Protein AF-A0A0A8VBZ2-F1 (afdb_monomer_lite)

Foldseek 3Di:
DEAFDADPAWDWFAFPVHRVYIYIKFKAQDPVRPHTDHPPDDQDFSDCQDPPGGGDGDIDIDTHRGDDPVPDDPGDTDDDDDDDDDD

Sequence (87 aa):
MVHGTAPSTPRYLTGASNPLQTIVYGLYTDSAYSTIVTNNTTVVATTTGDSTYGSLYTFFGNITGVSGPASLYPDSYSDTINVQITY

Organism: Yersinia ruckeri (NCBI:txid29486)

Structure (mmCIF, N/CA/C/O backbone):
data_AF-A0A0A8VBZ2-F1
#
_entry.id   AF-A0A0A8VBZ2-F1
#
loop_
_atom_site.group_PDB
_atom_site.id
_atom_site.type_symbol
_atom_site.label_atom_id
_atom_site.label_alt_id
_atom_site.label_comp_id
_atom_site.label_asym_id
_atom_site.label_entity_id
_atom_site.label_seq_id
_atom_site.pdbx_PDB_ins_code
_atom_site.Cartn_x
_atom_site.Cartn_y
_atom_site.Cartn_z
_atom_site.occupancy
_atom_site.B_iso_or_equiv
_atom_site.auth_seq_id
_atom_site.auth_comp_id
_atom_site.auth_asym_id
_atom_site.auth_atom_id
_atom_site.pdbx_PDB_model_num
ATOM 1 N N . MET A 1 1 ? 6.679 -4.439 -17.364 1.00 83.75 1 MET A N 1
ATOM 2 C CA . MET A 1 1 ? 7.141 -5.564 -16.530 1.00 83.75 1 MET A CA 1
ATOM 3 C C . MET A 1 1 ? 6.773 -5.272 -15.085 1.00 83.75 1 MET A C 1
ATOM 5 O O . MET A 1 1 ? 6.880 -4.126 -14.656 1.00 83.75 1 MET A O 1
ATOM 9 N N . VAL A 1 2 ? 6.290 -6.289 -14.376 1.00 90.50 2 VAL A N 1
ATOM 10 C CA . VAL A 1 2 ? 6.004 -6.222 -12.939 1.00 90.50 2 VAL A CA 1
ATOM 11 C C . VAL A 1 2 ? 7.188 -6.836 -12.198 1.00 90.50 2 VAL A C 1
ATOM 13 O O . VAL A 1 2 ? 7.630 -7.926 -12.560 1.00 90.50 2 VAL A O 1
ATOM 16 N N . HIS A 1 3 ? 7.693 -6.141 -11.183 1.00 92.94 3 HIS A N 1
ATOM 17 C CA . HIS A 1 3 ? 8.817 -6.570 -10.354 1.00 92.94 3 HIS A CA 1
ATOM 18 C C . HIS A 1 3 ? 8.356 -6.842 -8.925 1.00 92.94 3 HIS A C 1
ATOM 20 O O . HIS A 1 3 ? 7.632 -6.032 -8.353 1.00 92.94 3 HIS A O 1
ATOM 26 N N . GLY A 1 4 ? 8.822 -7.949 -8.346 1.00 93.06 4 GLY A N 1
ATOM 27 C CA . GLY A 1 4 ? 8.454 -8.395 -7.003 1.00 93.06 4 GLY A CA 1
ATOM 28 C C . GLY A 1 4 ? 7.512 -9.600 -7.003 1.00 93.06 4 GLY A C 1
ATOM 29 O O . GLY A 1 4 ? 7.106 -10.103 -8.051 1.00 93.06 4 GLY A O 1
ATOM 30 N N . THR A 1 5 ? 7.183 -10.086 -5.808 1.00 94.50 5 THR A N 1
ATOM 31 C CA . THR A 1 5 ? 6.217 -11.172 -5.594 1.00 94.50 5 THR A CA 1
ATOM 32 C C . THR A 1 5 ? 4.844 -10.587 -5.293 1.00 94.50 5 THR A C 1
ATOM 34 O O . THR A 1 5 ? 4.683 -9.819 -4.347 1.00 94.50 5 THR A O 1
ATOM 37 N N . ALA A 1 6 ? 3.853 -10.940 -6.110 1.00 95.38 6 ALA A N 1
ATOM 38 C CA . ALA A 1 6 ? 2.498 -10.434 -5.949 1.00 95.38 6 ALA A CA 1
ATOM 39 C C . ALA A 1 6 ? 1.807 -11.081 -4.731 1.00 95.38 6 ALA A C 1
ATOM 41 O O . ALA A 1 6 ? 1.763 -12.312 -4.651 1.00 95.38 6 ALA A O 1
ATOM 42 N N . PRO A 1 7 ? 1.238 -10.289 -3.803 1.00 95.81 7 PRO A N 1
ATOM 43 C CA . PRO A 1 7 ? 0.355 -10.808 -2.764 1.00 95.81 7 PRO A CA 1
ATOM 44 C C . PRO A 1 7 ? -1.042 -11.113 -3.338 1.00 95.81 7 PRO A C 1
ATOM 46 O O . PRO A 1 7 ? -1.310 -10.856 -4.512 1.00 95.81 7 PRO A O 1
ATOM 49 N N . SER A 1 8 ? -1.966 -11.618 -2.511 1.00 95.00 8 SER A N 1
ATOM 50 C CA . SER A 1 8 ? -3.337 -11.951 -2.946 1.00 95.00 8 SER A CA 1
ATOM 51 C C . SER A 1 8 ? -4.152 -10.741 -3.422 1.00 95.00 8 SER A C 1
ATOM 53 O O . SER A 1 8 ? -5.054 -10.894 -4.240 1.00 95.00 8 SER A O 1
ATOM 55 N N . THR A 1 9 ? -3.813 -9.542 -2.940 1.00 96.31 9 THR A N 1
ATOM 56 C CA . THR A 1 9 ? -4.389 -8.262 -3.372 1.00 96.31 9 THR A CA 1
ATOM 57 C C . THR A 1 9 ? -3.250 -7.328 -3.787 1.00 96.31 9 THR A C 1
ATOM 59 O O . THR A 1 9 ? -2.798 -6.513 -2.978 1.00 96.31 9 THR A O 1
ATOM 62 N N . PRO A 1 10 ? -2.727 -7.470 -5.014 1.00 96.38 10 PRO A N 1
ATOM 63 C CA . PRO A 1 10 ? -1.572 -6.704 -5.451 1.00 96.38 10 PRO A CA 1
ATOM 64 C C . PRO A 1 10 ? -1.930 -5.238 -5.702 1.00 96.38 10 PRO A C 1
ATOM 66 O O . PRO A 1 10 ? -2.993 -4.911 -6.233 1.00 96.38 10 PRO A O 1
ATOM 69 N N . ARG A 1 11 ? -0.998 -4.358 -5.347 1.00 97.25 11 ARG A N 1
ATOM 70 C CA . ARG A 1 11 ? -0.969 -2.938 -5.712 1.00 97.25 11 ARG A CA 1
ATOM 71 C C . ARG A 1 11 ? 0.362 -2.634 -6.397 1.00 97.25 11 ARG A C 1
ATOM 73 O O . ARG A 1 11 ? 1.296 -3.429 -6.279 1.00 97.25 11 ARG A O 1
ATOM 80 N N . TYR A 1 12 ? 0.456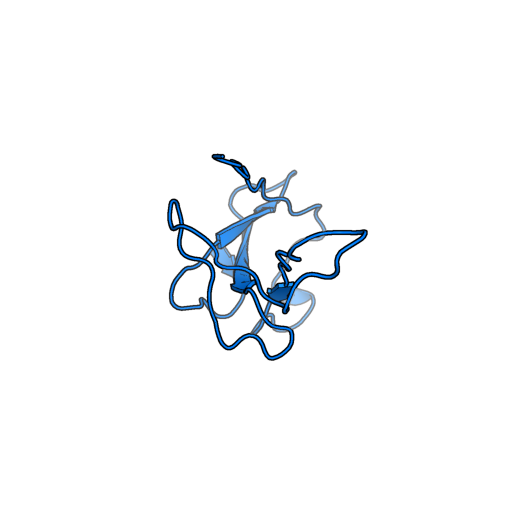 -1.523 -7.126 1.00 96.88 12 TYR A N 1
ATOM 81 C CA . TYR A 1 12 ? 1.585 -1.282 -8.027 1.00 96.88 12 TYR A CA 1
ATOM 82 C C . TYR A 1 12 ? 2.109 0.143 -7.925 1.00 96.88 12 TYR A C 1
ATOM 84 O O . TYR A 1 12 ? 1.421 1.089 -8.295 1.00 96.88 12 TYR A O 1
ATOM 92 N N . LEU A 1 13 ? 3.364 0.282 -7.498 1.00 97.44 13 LEU A N 1
ATOM 93 C CA . LEU A 1 13 ? 4.114 1.517 -7.697 1.00 97.44 13 LEU A CA 1
ATOM 94 C C . LEU A 1 13 ? 4.532 1.588 -9.169 1.00 97.44 13 LEU A C 1
ATOM 96 O O . LEU A 1 13 ? 5.061 0.609 -9.696 1.00 97.44 13 LEU A O 1
ATOM 100 N N . THR A 1 14 ? 4.330 2.724 -9.827 1.00 96.75 14 THR A N 1
ATOM 101 C CA . THR A 1 14 ? 4.635 2.917 -11.255 1.00 96.75 14 THR A CA 1
ATOM 102 C C . THR A 1 14 ? 5.775 3.912 -11.428 1.00 96.75 14 THR A C 1
ATOM 104 O O . THR A 1 14 ? 5.790 4.940 -10.752 1.00 96.75 14 THR A O 1
ATOM 107 N N . GLY A 1 15 ? 6.734 3.600 -12.306 1.00 95.69 15 GLY A N 1
ATOM 108 C CA . GLY A 1 15 ? 7.866 4.481 -12.601 1.00 95.69 15 GLY A CA 1
ATOM 109 C C . GLY A 1 15 ? 7.415 5.780 -13.270 1.00 95.69 15 GLY A C 1
ATOM 110 O O . GLY A 1 15 ? 6.626 5.753 -14.217 1.00 95.69 15 GLY A O 1
ATOM 111 N N . ALA A 1 16 ? 7.908 6.917 -12.782 1.00 96.62 16 ALA A N 1
ATOM 112 C CA . ALA A 1 16 ? 7.562 8.238 -13.301 1.00 96.62 16 ALA A CA 1
ATOM 113 C C . ALA A 1 16 ? 8.082 8.468 -14.730 1.00 96.62 16 ALA A C 1
ATOM 115 O O . ALA A 1 16 ? 7.386 9.049 -15.561 1.00 96.62 16 ALA A O 1
ATOM 116 N N . SER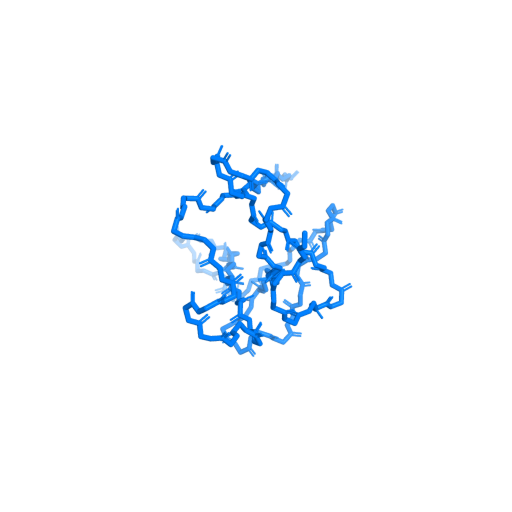 A 1 17 ? 9.297 8.002 -15.017 1.00 94.94 17 SER A N 1
ATOM 117 C CA . SER A 1 17 ? 9.966 8.157 -16.313 1.00 94.94 17 SER A CA 1
ATOM 118 C C . SER A 1 17 ? 9.673 6.983 -17.250 1.00 94.94 17 SER A C 1
ATOM 120 O O . SER A 1 17 ? 9.603 7.162 -18.466 1.00 94.94 17 SER A O 1
ATOM 122 N N . ASN A 1 18 ? 9.482 5.778 -16.698 1.00 92.25 18 ASN A N 1
ATOM 123 C CA . ASN A 1 18 ? 9.084 4.584 -17.444 1.00 92.25 18 ASN A CA 1
ATOM 124 C C . ASN A 1 18 ? 7.849 3.906 -16.815 1.00 92.25 18 ASN A C 1
ATOM 126 O O . ASN A 1 18 ? 8.001 2.966 -16.028 1.00 92.25 18 ASN A O 1
ATOM 130 N N . PRO A 1 19 ? 6.623 4.288 -17.227 1.00 92.19 19 PRO A N 1
ATOM 131 C CA . PRO A 1 19 ? 5.383 3.722 -16.687 1.00 92.19 19 PRO A CA 1
ATOM 132 C C . PRO A 1 19 ? 5.180 2.231 -16.978 1.00 92.19 19 PRO A C 1
ATOM 134 O O . PRO A 1 19 ? 4.294 1.593 -16.414 1.00 92.19 19 PRO A O 1
ATOM 137 N N . LEU A 1 20 ? 5.984 1.652 -17.876 1.00 91.00 20 LEU A N 1
ATOM 138 C CA . LEU A 1 20 ? 5.956 0.217 -18.142 1.00 91.00 20 LEU A CA 1
ATOM 139 C C . LEU A 1 20 ? 6.718 -0.581 -17.079 1.00 91.00 20 LEU A C 1
ATOM 141 O O . LEU A 1 20 ? 6.576 -1.806 -17.052 1.00 91.00 20 LEU A O 1
ATOM 145 N N . GLN A 1 21 ? 7.520 0.057 -16.220 1.00 91.88 21 GLN A N 1
ATOM 146 C CA . GLN A 1 21 ? 8.083 -0.580 -15.032 1.00 91.88 21 GLN A CA 1
ATOM 147 C C . GLN A 1 21 ? 7.214 -0.314 -13.809 1.00 91.88 21 GLN A C 1
ATOM 149 O O . GLN A 1 21 ? 6.916 0.825 -13.454 1.00 91.88 21 GLN A O 1
ATOM 154 N N . THR A 1 22 ? 6.831 -1.407 -13.155 1.00 94.50 22 THR A N 1
ATOM 155 C CA . THR A 1 22 ? 5.994 -1.377 -11.957 1.00 94.50 22 THR A CA 1
ATOM 156 C C . THR A 1 22 ? 6.571 -2.285 -10.882 1.00 94.50 22 THR A C 1
ATOM 158 O O . THR A 1 22 ? 7.096 -3.358 -11.185 1.00 94.50 22 THR A O 1
ATOM 161 N N . ILE A 1 23 ? 6.461 -1.872 -9.624 1.00 95.44 23 ILE A N 1
ATOM 162 C CA . ILE A 1 23 ? 6.854 -2.668 -8.460 1.00 95.44 23 ILE A CA 1
ATOM 163 C C . ILE A 1 23 ? 5.577 -3.096 -7.753 1.00 95.44 23 ILE A C 1
ATOM 165 O O . ILE A 1 23 ? 4.791 -2.249 -7.323 1.00 95.44 23 ILE A O 1
ATOM 169 N N . VAL A 1 24 ? 5.359 -4.407 -7.652 1.00 96.75 24 VAL A N 1
ATOM 170 C CA . VAL A 1 24 ? 4.210 -4.945 -6.925 1.00 96.75 24 VAL A CA 1
ATOM 171 C C . VAL A 1 24 ? 4.470 -4.898 -5.425 1.00 96.75 24 VAL A C 1
ATOM 173 O O . VAL A 1 24 ? 5.569 -5.197 -4.955 1.00 96.75 24 VAL A O 1
ATOM 176 N N . TYR A 1 25 ? 3.443 -4.527 -4.673 1.00 97.44 25 TYR A N 1
ATOM 177 C CA . TYR A 1 25 ? 3.476 -4.487 -3.220 1.00 97.44 25 TYR A CA 1
ATOM 178 C C . TYR A 1 25 ? 2.127 -4.908 -2.630 1.00 97.44 25 TYR A C 1
ATOM 180 O O . TYR A 1 25 ? 1.103 -4.941 -3.320 1.00 97.44 25 TYR A O 1
ATOM 188 N N . GLY A 1 26 ? 2.137 -5.241 -1.342 1.00 97.81 26 GLY A N 1
ATOM 189 C CA . GLY A 1 26 ? 0.936 -5.439 -0.534 1.00 97.81 26 GLY A CA 1
ATOM 190 C C . GLY A 1 26 ? 0.781 -4.347 0.516 1.00 97.81 26 GLY A C 1
ATOM 191 O O . GLY A 1 26 ? 1.768 -3.783 0.989 1.00 97.81 26 GLY A O 1
ATOM 192 N N . LEU A 1 27 ? -0.466 -4.066 0.885 1.00 97.88 27 LEU A N 1
ATOM 193 C CA . LEU A 1 27 ? -0.828 -3.174 1.985 1.00 97.88 27 LEU A CA 1
ATOM 194 C C . LEU A 1 27 ? -1.516 -4.014 3.063 1.00 97.88 27 LEU A C 1
ATOM 196 O O . LEU A 1 27 ? -2.416 -4.778 2.729 1.00 97.88 27 LEU A O 1
ATOM 200 N N . TYR A 1 28 ? -1.100 -3.890 4.318 1.00 97.12 28 TYR A N 1
ATOM 201 C CA . TYR A 1 28 ? -1.522 -4.752 5.426 1.00 97.12 28 TYR A CA 1
ATOM 202 C C . TYR A 1 28 ? -1.926 -3.931 6.646 1.00 97.12 28 TYR A C 1
ATOM 204 O O . TYR A 1 28 ? -1.511 -2.783 6.773 1.00 97.12 28 TYR A O 1
ATOM 212 N N . THR A 1 29 ? -2.705 -4.512 7.554 1.00 95.56 29 THR A N 1
ATOM 213 C CA . THR A 1 29 ? -3.125 -3.854 8.806 1.00 95.56 29 THR A CA 1
ATOM 214 C C . THR A 1 29 ? -2.275 -4.243 10.014 1.00 95.56 29 THR A C 1
ATOM 216 O O . THR A 1 29 ? -2.526 -3.792 11.125 1.00 95.56 29 THR A O 1
ATOM 219 N N . ASP A 1 30 ? -1.284 -5.108 9.818 1.00 93.94 30 ASP A N 1
ATOM 220 C CA . ASP A 1 30 ? -0.383 -5.589 10.858 1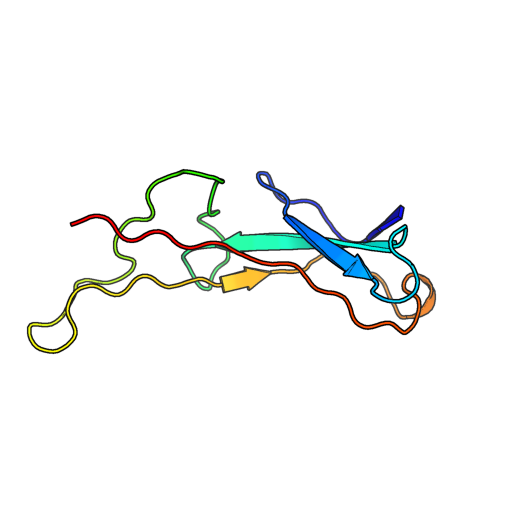.00 93.94 30 ASP A CA 1
ATOM 221 C C . ASP A 1 30 ? 1.069 -5.604 10.374 1.00 93.94 30 ASP A C 1
ATOM 223 O O . ASP A 1 30 ? 1.362 -5.791 9.191 1.00 93.94 30 ASP A O 1
ATOM 227 N N . SER A 1 31 ? 1.992 -5.437 11.318 1.00 94.62 31 SER A N 1
ATOM 228 C CA . SER A 1 31 ? 3.431 -5.383 11.051 1.00 94.62 31 SER A CA 1
ATOM 229 C C . SER A 1 31 ? 4.050 -6.734 10.682 1.00 94.62 31 SER A C 1
ATOM 231 O O . SER A 1 31 ? 5.184 -6.767 10.209 1.00 94.62 31 SER A O 1
ATOM 233 N N . ALA A 1 32 ? 3.327 -7.842 10.882 1.00 96.62 32 ALA A N 1
ATOM 234 C CA . ALA A 1 32 ? 3.739 -9.170 10.434 1.00 96.62 32 ALA A CA 1
ATOM 235 C C . ALA A 1 32 ? 3.313 -9.460 8.982 1.00 96.62 32 ALA A C 1
ATOM 237 O O . ALA A 1 32 ? 3.649 -10.521 8.456 1.00 96.62 32 ALA A O 1
ATOM 238 N N . TYR A 1 33 ? 2.620 -8.518 8.325 1.00 96.50 33 TYR A N 1
ATOM 239 C CA . TYR A 1 33 ? 2.146 -8.619 6.943 1.00 96.50 33 TYR A CA 1
ATOM 240 C C . TYR A 1 33 ? 1.217 -9.822 6.706 1.00 96.50 33 TYR A C 1
ATOM 242 O O . TYR A 1 33 ? 1.283 -10.486 5.670 1.00 96.50 33 TYR A O 1
ATOM 250 N N . SER A 1 34 ? 0.352 -10.122 7.678 1.00 95.44 34 SER A N 1
ATOM 251 C CA . SER A 1 34 ? -0.544 -11.288 7.650 1.00 95.44 34 SER A CA 1
ATOM 252 C C . SER A 1 34 ? -1.967 -10.966 7.174 1.00 95.44 34 SER A C 1
ATOM 254 O O . SER A 1 34 ? -2.601 -11.790 6.517 1.00 95.44 34 SER A O 1
ATOM 256 N N . THR A 1 35 ? -2.458 -9.758 7.447 1.00 95.69 35 THR A N 1
ATOM 257 C CA . THR A 1 35 ? -3.826 -9.300 7.170 1.00 95.69 35 THR A CA 1
ATOM 258 C C . THR A 1 35 ? -3.810 -8.253 6.067 1.00 95.69 35 THR A C 1
ATOM 260 O O . THR A 1 35 ? -3.478 -7.088 6.287 1.00 95.69 35 THR A O 1
ATOM 263 N N . ILE A 1 36 ? -4.137 -8.676 4.847 1.00 96.81 36 ILE A N 1
ATOM 264 C CA . ILE A 1 36 ? -4.065 -7.824 3.658 1.00 96.81 36 ILE A CA 1
ATOM 265 C C . ILE A 1 36 ? -5.264 -6.872 3.542 1.00 96.81 36 ILE A C 1
ATOM 267 O O . ILE A 1 36 ? -6.413 -7.258 3.740 1.00 96.81 36 ILE A O 1
ATOM 271 N N . VAL A 1 37 ? -4.998 -5.629 3.147 1.00 96.69 37 VAL A N 1
ATOM 272 C CA . VAL A 1 37 ? -6.004 -4.607 2.844 1.00 96.69 37 VAL A CA 1
ATOM 273 C C . VAL A 1 37 ? -6.510 -4.789 1.417 1.00 96.69 37 VAL A C 1
ATOM 275 O O . VAL A 1 37 ? -5.860 -4.407 0.435 1.00 96.69 37 VAL A O 1
ATOM 278 N N . THR A 1 38 ? -7.714 -5.333 1.299 1.00 95.75 38 THR A N 1
ATOM 279 C CA . THR A 1 38 ? -8.459 -5.437 0.043 1.00 95.75 38 THR A CA 1
ATOM 280 C C . THR A 1 38 ? -9.049 -4.086 -0.379 1.00 95.75 38 THR A C 1
ATOM 282 O O . THR A 1 38 ? -9.439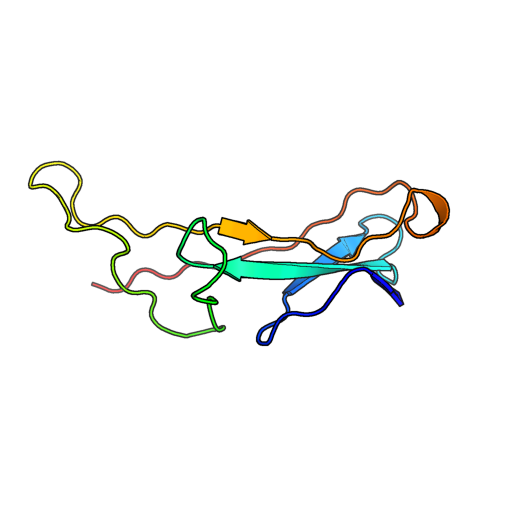 -3.262 0.448 1.00 95.75 38 THR A O 1
ATOM 285 N N . ASN A 1 39 ? -9.088 -3.817 -1.690 1.00 93.38 39 ASN A N 1
ATOM 286 C CA . ASN A 1 39 ? -9.680 -2.582 -2.216 1.00 93.38 39 ASN A CA 1
ATOM 287 C C . ASN A 1 39 ? -11.158 -2.465 -1.836 1.00 93.38 39 ASN A C 1
ATOM 289 O O . ASN A 1 39 ? -11.891 -3.452 -1.869 1.00 93.38 39 ASN A O 1
ATOM 293 N N . ASN A 1 40 ? -11.592 -1.242 -1.521 1.00 92.88 40 ASN A N 1
ATOM 294 C CA . ASN A 1 40 ? -12.987 -0.909 -1.210 1.00 92.88 40 ASN A CA 1
ATOM 295 C C . ASN A 1 40 ? -13.591 -1.751 -0.075 1.00 92.88 40 ASN A C 1
ATOM 297 O O . ASN A 1 40 ? -14.800 -1.961 -0.030 1.00 92.88 40 ASN A O 1
ATOM 301 N N . THR A 1 41 ? -12.750 -2.269 0.819 1.00 93.75 41 THR A N 1
ATOM 302 C CA . THR A 1 41 ? -13.185 -3.079 1.956 1.00 93.75 41 THR A CA 1
ATOM 303 C C . THR A 1 41 ? -12.947 -2.303 3.240 1.00 93.75 41 THR A C 1
ATOM 305 O O . THR A 1 41 ? -11.917 -1.644 3.385 1.00 93.75 41 THR A O 1
ATOM 308 N N . THR A 1 42 ? -13.901 -2.363 4.167 1.00 93.56 42 THR A N 1
ATOM 309 C CA . THR A 1 42 ? -13.779 -1.693 5.462 1.00 93.56 42 THR A CA 1
ATOM 310 C C . THR A 1 42 ? -12.608 -2.275 6.243 1.00 93.56 42 THR A C 1
ATOM 312 O O . THR A 1 42 ? -12.539 -3.481 6.474 1.00 93.56 42 THR A O 1
ATOM 315 N N . VAL A 1 43 ? -11.704 -1.400 6.673 1.00 92.88 43 VAL A N 1
ATOM 316 C CA . VAL A 1 43 ? -10.631 -1.743 7.605 1.00 92.88 43 VAL A CA 1
ATOM 317 C C . VAL A 1 43 ? -11.167 -1.589 9.022 1.00 92.88 43 VAL A C 1
ATOM 319 O O . VAL A 1 43 ? -11.800 -0.584 9.341 1.00 92.88 43 VAL A O 1
ATOM 322 N N . VAL A 1 44 ? -10.931 -2.589 9.868 1.00 89.31 44 VAL A N 1
ATOM 323 C CA . VAL A 1 44 ? -11.300 -2.547 11.288 1.00 89.31 44 VAL A CA 1
ATOM 324 C C . VAL A 1 44 ? -10.172 -1.948 12.121 1.00 89.31 44 VAL A C 1
ATOM 326 O O . VAL A 1 44 ? -9.015 -1.926 11.697 1.00 89.31 44 VAL A O 1
ATOM 329 N N . ALA A 1 45 ? -10.507 -1.466 13.316 1.00 88.12 45 ALA A N 1
ATOM 330 C CA . ALA A 1 45 ? -9.519 -0.952 14.251 1.00 88.12 45 ALA A CA 1
ATOM 331 C C . ALA A 1 45 ? -8.430 -2.004 14.528 1.00 88.12 45 ALA A C 1
ATOM 333 O O . ALA A 1 45 ? -8.720 -3.151 14.864 1.00 88.12 45 ALA A O 1
ATOM 334 N N . THR A 1 46 ? -7.173 -1.592 14.382 1.00 83.12 46 THR A N 1
ATOM 335 C CA . THR A 1 46 ? -5.981 -2.443 14.554 1.00 83.12 46 THR A CA 1
ATOM 336 C C . THR A 1 46 ? -5.510 -2.519 16.003 1.00 83.12 46 THR A C 1
ATOM 338 O O . THR A 1 46 ? -4.747 -3.410 16.364 1.00 83.12 46 THR A O 1
ATOM 341 N N . THR A 1 47 ? -5.990 -1.611 16.853 1.00 75.62 47 THR A N 1
ATOM 342 C CA . THR A 1 47 ? -5.763 -1.634 18.298 1.00 75.62 47 THR A CA 1
ATOM 343 C C . THR A 1 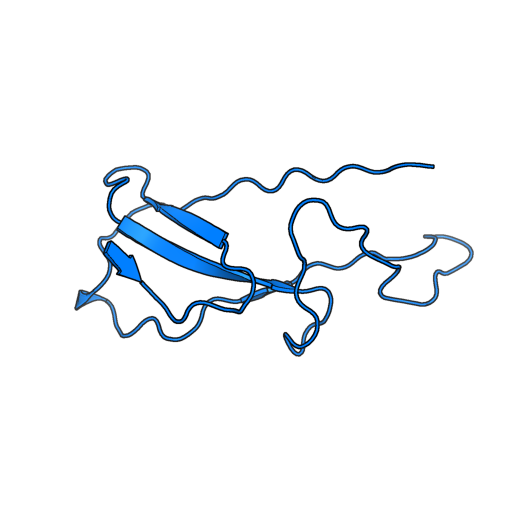47 ? -7.060 -1.341 19.035 1.00 75.62 47 THR A C 1
ATOM 345 O O . THR A 1 47 ? -7.964 -0.689 18.505 1.00 75.62 47 THR A O 1
ATOM 348 N N . THR A 1 48 ? -7.131 -1.762 20.296 1.00 75.56 48 THR A N 1
ATOM 349 C CA . THR A 1 48 ? -8.105 -1.214 21.239 1.00 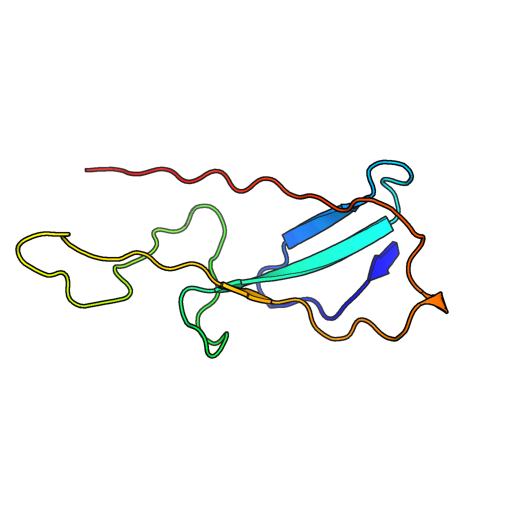75.56 48 THR A CA 1
ATOM 350 C C . THR A 1 48 ? -7.810 0.276 21.378 1.00 75.56 48 THR A C 1
ATOM 352 O O . THR A 1 48 ? -6.703 0.651 21.767 1.00 75.56 48 THR A O 1
ATOM 355 N N . GLY A 1 49 ? -8.753 1.122 20.970 1.00 71.12 49 GLY A N 1
ATOM 356 C CA . GLY A 1 49 ? -8.587 2.564 21.092 1.00 71.12 49 GLY A CA 1
ATOM 357 C C . GLY A 1 49 ? -8.467 3.012 22.545 1.00 71.12 49 GLY A C 1
ATOM 358 O O . GLY A 1 49 ? -8.975 2.338 23.443 1.00 71.12 49 GLY A O 1
ATOM 359 N N . ASP A 1 50 ? -7.816 4.149 22.779 1.00 79.06 50 ASP A N 1
ATOM 360 C CA . ASP A 1 50 ? -7.808 4.795 24.094 1.00 79.06 50 ASP A CA 1
ATOM 361 C C . ASP A 1 50 ? -8.814 5.957 24.136 1.00 79.06 50 ASP A C 1
ATOM 363 O O . ASP A 1 50 ? -9.244 6.471 23.102 1.00 79.06 50 ASP A O 1
ATOM 367 N N . SER A 1 51 ? -9.202 6.377 25.341 1.00 79.19 51 SER A N 1
ATOM 368 C CA . SER A 1 51 ? -10.163 7.467 25.556 1.00 79.19 51 SER A CA 1
ATOM 369 C C . SER A 1 51 ? -9.735 8.825 24.979 1.00 79.19 51 SER A C 1
ATOM 371 O O . SER A 1 51 ? -10.571 9.713 24.848 1.00 79.19 51 SER A O 1
ATOM 373 N N . THR A 1 52 ? -8.454 8.996 24.659 1.00 83.31 52 THR A N 1
ATOM 374 C CA . THR A 1 52 ? -7.825 10.237 24.194 1.00 83.31 52 THR A CA 1
ATOM 375 C C . THR A 1 52 ? -7.686 10.266 22.676 1.00 83.31 52 THR A C 1
ATOM 377 O O . THR A 1 52 ? -8.064 11.253 22.050 1.00 83.31 52 THR A O 1
ATOM 380 N N . TYR A 1 53 ? -7.156 9.196 22.074 1.00 76.69 53 TYR A N 1
ATOM 381 C CA . TYR A 1 53 ? -6.830 9.151 20.644 1.00 76.69 53 TYR A CA 1
ATOM 382 C C . TYR A 1 53 ? -7.769 8.263 19.820 1.00 76.69 53 TYR A C 1
ATOM 384 O O . TYR A 1 53 ? -7.661 8.223 18.594 1.00 76.69 53 TYR A O 1
ATOM 392 N N . GLY A 1 54 ? -8.726 7.592 20.465 1.00 83.75 54 GLY A N 1
ATOM 393 C CA . GLY A 1 54 ? -9.683 6.721 19.798 1.00 83.75 54 GLY A CA 1
ATOM 394 C C . GLY A 1 54 ? -9.032 5.459 19.234 1.00 83.75 54 GLY A C 1
ATOM 395 O O . GLY A 1 54 ? -7.940 5.056 19.629 1.00 83.75 54 GLY A O 1
ATOM 396 N N . SER A 1 55 ? -9.746 4.790 18.330 1.00 88.44 55 SER A N 1
ATOM 397 C CA . SER A 1 55 ? -9.264 3.568 17.676 1.00 88.44 55 SER A CA 1
ATOM 398 C C . SER A 1 55 ? -8.193 3.878 16.631 1.00 88.44 55 SER A C 1
ATOM 400 O O . SER A 1 55 ? -8.364 4.799 15.833 1.00 88.44 55 SER A O 1
ATOM 402 N N . LEU A 1 56 ? -7.123 3.078 16.586 1.00 87.44 56 LEU A N 1
ATOM 403 C CA . LEU A 1 56 ? -6.056 3.234 15.596 1.00 87.44 56 LEU A CA 1
ATOM 404 C C . LEU A 1 56 ? -6.260 2.295 14.407 1.00 87.44 56 LEU A C 1
ATOM 406 O O . LEU A 1 56 ? -6.512 1.100 14.574 1.00 87.44 56 LEU A O 1
ATOM 410 N N . TYR A 1 57 ? -6.074 2.827 13.202 1.00 91.69 57 TYR A N 1
ATOM 411 C CA . TYR A 1 57 ? -6.132 2.095 11.937 1.00 91.69 57 TYR A CA 1
ATOM 412 C C . TYR A 1 57 ? -4.756 2.182 11.279 1.00 91.69 57 TYR A C 1
ATOM 414 O O . TYR A 1 57 ? -4.392 3.213 10.715 1.00 91.69 57 TYR A O 1
ATOM 422 N N . THR A 1 58 ? -3.955 1.129 11.427 1.00 91.81 58 THR A N 1
ATOM 423 C CA . THR A 1 58 ? -2.580 1.096 10.921 1.00 91.81 58 THR A CA 1
ATOM 424 C C . THR A 1 58 ? -2.507 0.469 9.533 1.00 91.81 58 THR A C 1
ATOM 426 O O . THR A 1 58 ? -3.304 -0.397 9.177 1.00 91.81 58 THR A O 1
ATOM 429 N N . PHE A 1 59 ? -1.539 0.934 8.745 1.00 95.00 59 PHE A N 1
ATOM 430 C CA . PHE A 1 59 ? -1.271 0.455 7.396 1.00 95.00 59 PHE A CA 1
ATOM 431 C C . PHE A 1 59 ? 0.229 0.208 7.237 1.00 95.00 59 PHE A C 1
ATOM 433 O O . PHE A 1 59 ? 1.042 1.083 7.530 1.00 95.00 59 PHE A O 1
ATOM 440 N N . PHE A 1 60 ? 0.589 -0.969 6.738 1.00 96.94 60 PHE A N 1
ATOM 441 C CA . PHE A 1 60 ? 1.963 -1.400 6.511 1.00 96.94 60 PHE A CA 1
ATOM 442 C C . PHE A 1 60 ? 2.130 -1.809 5.049 1.00 96.94 60 PHE A C 1
ATOM 444 O O . PHE A 1 60 ? 1.431 -2.694 4.559 1.00 96.94 60 PHE A O 1
ATOM 451 N N . GLY A 1 61 ? 3.048 -1.157 4.337 1.00 97.31 61 GLY A N 1
ATOM 452 C CA . GLY A 1 61 ? 3.433 -1.552 2.983 1.00 97.31 61 GLY A CA 1
ATOM 453 C C . GLY A 1 61 ? 4.503 -2.643 3.011 1.00 97.31 61 GLY A C 1
ATOM 454 O O . GLY A 1 61 ? 5.410 -2.596 3.840 1.00 97.31 61 GLY A O 1
ATOM 455 N N . ASN A 1 62 ? 4.427 -3.606 2.094 1.00 97.56 62 ASN A N 1
ATOM 456 C CA . ASN A 1 62 ? 5.432 -4.658 1.958 1.00 97.56 62 ASN A CA 1
ATOM 457 C C . ASN A 1 62 ? 5.755 -4.939 0.487 1.00 97.56 62 ASN A C 1
ATOM 459 O O . ASN A 1 62 ? 4.859 -5.212 -0.311 1.00 97.56 62 ASN A O 1
ATOM 463 N N . ILE A 1 63 ? 7.043 -4.893 0.150 1.00 95.75 63 ILE A N 1
ATOM 464 C CA . ILE A 1 63 ? 7.592 -5.274 -1.155 1.00 95.75 63 ILE A CA 1
ATOM 465 C C . ILE A 1 63 ? 8.517 -6.465 -0.919 1.00 95.75 63 ILE A C 1
ATOM 467 O O . ILE A 1 63 ? 9.424 -6.393 -0.090 1.00 95.75 63 ILE A O 1
ATOM 471 N N . THR A 1 64 ? 8.316 -7.555 -1.656 1.00 94.25 64 THR A N 1
ATOM 472 C CA . THR A 1 64 ? 9.133 -8.776 -1.563 1.00 94.25 64 THR A CA 1
ATOM 473 C C . THR A 1 64 ? 9.528 -9.276 -2.943 1.00 94.25 64 THR A C 1
ATOM 475 O O . THR A 1 64 ? 8.951 -8.883 -3.955 1.00 94.25 64 THR A O 1
ATOM 478 N N . GLY A 1 65 ? 10.541 -10.144 -3.004 1.00 88.75 65 GLY A N 1
ATOM 479 C CA . GLY A 1 65 ? 10.945 -10.810 -4.247 1.00 88.75 65 GLY A CA 1
ATOM 480 C C . GLY A 1 65 ? 11.529 -9.884 -5.318 1.00 88.75 65 GLY A C 1
ATOM 481 O O . GLY A 1 65 ? 11.573 -10.256 -6.486 1.00 88.75 65 GLY A O 1
ATOM 482 N N . VAL A 1 66 ? 11.969 -8.680 -4.947 1.00 84.06 66 VAL A N 1
ATOM 483 C CA . VAL A 1 66 ? 12.732 -7.803 -5.840 1.00 84.06 66 VAL A CA 1
ATOM 484 C C . VAL A 1 66 ? 14.201 -8.217 -5.768 1.00 84.06 66 VAL A C 1
ATOM 486 O O . VAL A 1 66 ? 14.877 -7.971 -4.772 1.00 84.06 66 VAL A O 1
ATOM 489 N N . SER A 1 67 ? 14.705 -8.885 -6.807 1.00 70.38 67 SER A N 1
ATOM 490 C CA . SER A 1 67 ? 16.102 -9.322 -6.872 1.00 70.38 67 SER A CA 1
ATOM 491 C C . SER A 1 67 ? 16.979 -8.292 -7.594 1.00 70.38 67 SER A C 1
ATOM 493 O O . SER A 1 67 ? 16.934 -8.194 -8.820 1.00 70.38 67 SER A O 1
ATOM 495 N N . GLY A 1 68 ? 17.810 -7.577 -6.831 1.00 63.06 68 GLY A N 1
ATOM 496 C CA . GLY A 1 68 ? 18.994 -6.837 -7.291 1.00 63.06 68 GLY A CA 1
ATOM 497 C C . GLY A 1 68 ? 18.780 -5.642 -8.250 1.00 63.06 68 GLY A C 1
ATOM 498 O O . GLY A 1 68 ? 17.762 -5.537 -8.934 1.00 63.06 68 GLY A O 1
ATOM 499 N N . PRO A 1 69 ? 19.779 -4.743 -8.355 1.00 59.28 69 PRO A N 1
ATOM 500 C CA . PRO A 1 69 ? 19.693 -3.499 -9.132 1.00 59.28 69 PRO A CA 1
ATOM 501 C C . PRO A 1 69 ? 19.607 -3.707 -10.652 1.00 59.28 69 PRO A C 1
ATOM 503 O O . PRO A 1 69 ? 19.237 -2.789 -11.369 1.00 59.28 69 PRO A O 1
ATOM 506 N N . ALA A 1 70 ? 19.924 -4.901 -11.164 1.00 62.44 70 ALA A N 1
ATOM 507 C CA . ALA A 1 70 ? 19.876 -5.182 -12.600 1.00 62.44 70 ALA A CA 1
ATOM 508 C C . ALA A 1 70 ? 18.445 -5.328 -13.155 1.00 62.44 70 ALA A C 1
ATOM 510 O O . ALA A 1 70 ? 18.268 -5.325 -14.370 1.00 62.44 70 ALA A O 1
ATOM 511 N N . SER A 1 71 ? 17.431 -5.477 -12.292 1.00 72.12 71 SER A N 1
ATOM 512 C CA . SER A 1 71 ? 16.044 -5.673 -12.732 1.00 72.12 71 SER A CA 1
ATOM 513 C C . SER A 1 71 ? 15.224 -4.382 -12.792 1.00 72.12 71 SER A C 1
ATOM 515 O O . SER A 1 71 ? 14.288 -4.315 -13.580 1.00 72.12 71 SER A O 1
ATOM 517 N N . LEU A 1 72 ? 15.579 -3.348 -12.026 1.00 85.25 72 LEU A N 1
ATOM 518 C CA . LEU A 1 72 ? 14.815 -2.102 -11.927 1.00 85.25 72 LEU A CA 1
ATOM 519 C C . LEU A 1 72 ? 15.615 -0.921 -12.470 1.00 85.25 72 LEU A C 1
ATOM 521 O O . LEU A 1 72 ? 16.769 -0.721 -12.094 1.00 85.25 72 LEU A O 1
ATOM 525 N N . TYR A 1 73 ? 14.992 -0.109 -13.323 1.00 86.56 73 TYR A N 1
ATOM 526 C CA . TYR A 1 73 ? 15.591 1.152 -13.740 1.00 86.56 73 TYR A CA 1
ATOM 527 C C . TYR A 1 73 ? 15.598 2.136 -12.564 1.00 86.56 73 TYR A C 1
ATOM 529 O O . TYR A 1 73 ? 14.618 2.187 -11.810 1.00 86.56 73 TYR A O 1
ATOM 537 N N . PRO A 1 74 ? 16.664 2.945 -12.417 1.00 89.38 74 PRO A N 1
ATOM 538 C CA . PRO A 1 74 ? 16.655 4.083 -11.510 1.00 89.38 74 PRO A CA 1
ATOM 539 C C . PRO A 1 74 ? 15.531 5.043 -11.905 1.00 89.38 74 PRO A C 1
ATOM 541 O O . PRO A 1 74 ? 15.589 5.680 -12.954 1.00 89.38 74 PRO A O 1
ATOM 544 N N . ASP A 1 75 ? 14.495 5.112 -11.078 1.00 92.44 75 ASP A N 1
ATOM 545 C CA . ASP A 1 75 ? 13.328 5.964 -11.285 1.00 92.44 75 ASP A CA 1
ATOM 546 C C . ASP A 1 75 ? 12.650 6.226 -9.933 1.00 92.44 75 ASP A C 1
ATOM 548 O O . ASP A 1 75 ? 12.934 5.558 -8.933 1.00 92.44 75 ASP A O 1
ATOM 552 N N . SER A 1 76 ? 11.741 7.196 -9.902 1.00 95.38 76 SER A N 1
ATOM 553 C CA . SER A 1 76 ? 10.805 7.361 -8.790 1.00 95.38 76 SER A CA 1
ATOM 554 C C . SER A 1 76 ? 9.555 6.537 -9.068 1.00 95.38 76 SER A C 1
ATOM 556 O O . SER A 1 76 ? 8.899 6.746 -10.084 1.00 95.38 76 SER A O 1
ATOM 558 N N . TYR A 1 77 ? 9.221 5.615 -8.165 1.00 95.94 77 TYR A N 1
ATOM 559 C CA . TYR A 1 77 ? 8.037 4.764 -8.282 1.00 95.94 77 TYR A CA 1
ATOM 560 C C . TYR A 1 77 ? 6.981 5.198 -7.270 1.00 95.94 77 TYR A C 1
ATOM 562 O O . TYR A 1 77 ? 7.281 5.298 -6.079 1.00 95.94 77 TYR A O 1
ATOM 570 N N . SER A 1 78 ? 5.750 5.437 -7.720 1.00 97.62 78 SER A N 1
ATOM 571 C CA . SER A 1 78 ? 4.665 5.911 -6.853 1.00 97.62 78 SER A CA 1
ATOM 572 C C . SER A 1 78 ? 3.330 5.219 -7.125 1.00 97.62 78 SER A C 1
ATOM 574 O O . SER A 1 78 ? 3.071 4.718 -8.218 1.00 97.62 78 SER A O 1
ATOM 576 N N . ASP A 1 79 ? 2.492 5.180 -6.092 1.00 97.81 79 ASP A N 1
ATOM 577 C CA . ASP A 1 79 ? 1.088 4.765 -6.122 1.00 97.81 79 ASP A CA 1
ATOM 578 C C . ASP A 1 79 ? 0.310 5.678 -5.161 1.00 97.81 79 ASP A C 1
ATOM 580 O O . ASP A 1 79 ? 0.886 6.224 -4.217 1.00 97.81 79 ASP A O 1
ATOM 584 N N . THR A 1 80 ? -0.986 5.869 -5.398 1.00 96.94 80 THR A N 1
ATOM 585 C CA . THR A 1 80 ? -1.860 6.703 -4.562 1.00 96.94 80 THR A CA 1
ATOM 586 C C . THR A 1 80 ? -2.947 5.851 -3.926 1.00 96.94 80 THR A C 1
ATOM 588 O O . THR A 1 80 ? -3.774 5.255 -4.613 1.00 96.94 80 THR A O 1
ATOM 591 N N . ILE A 1 81 ? -2.994 5.853 -2.593 1.00 96.31 81 ILE A N 1
ATOM 592 C CA . ILE A 1 81 ? -4.047 5.185 -1.826 1.00 96.31 81 ILE A CA 1
ATOM 593 C C . ILE A 1 81 ? -5.082 6.211 -1.377 1.00 96.31 81 ILE A C 1
ATOM 595 O O . ILE A 1 81 ? -4.788 7.086 -0.567 1.00 96.31 81 ILE A O 1
ATOM 599 N N . ASN A 1 82 ? -6.312 6.071 -1.872 1.00 95.81 82 ASN A N 1
ATOM 600 C CA . ASN A 1 82 ? -7.446 6.842 -1.375 1.00 95.81 82 ASN A CA 1
ATOM 601 C C . ASN A 1 82 ? -8.019 6.168 -0.125 1.00 95.81 82 ASN A C 1
ATOM 603 O O . ASN A 1 82 ? -8.366 4.987 -0.158 1.00 95.81 82 ASN A O 1
ATOM 607 N N . VAL A 1 83 ? -8.137 6.928 0.963 1.00 94.50 83 VAL A N 1
ATOM 608 C CA . VAL A 1 83 ? -8.704 6.468 2.235 1.00 94.50 83 VAL A CA 1
ATOM 609 C C . VAL A 1 83 ? -9.994 7.234 2.498 1.00 94.50 83 VAL A C 1
ATOM 611 O O . VAL A 1 83 ? -9.994 8.463 2.530 1.00 94.50 83 VAL A O 1
ATOM 614 N N . GLN A 1 84 ? -11.090 6.503 2.692 1.00 94.88 84 GLN A N 1
ATOM 615 C CA . GLN A 1 84 ? -12.386 7.065 3.058 1.00 94.88 84 GLN A CA 1
ATOM 616 C C . GLN A 1 84 ? -12.702 6.721 4.512 1.00 94.88 84 GLN A C 1
ATOM 618 O O . GLN A 1 84 ? -12.592 5.568 4.921 1.00 94.88 84 GLN A O 1
ATOM 623 N N . ILE A 1 85 ? -13.142 7.725 5.268 1.00 91.62 85 ILE A N 1
ATOM 624 C CA . ILE A 1 85 ? -13.641 7.569 6.635 1.00 91.62 85 ILE A CA 1
ATOM 625 C C . ILE A 1 85 ? -15.154 7.781 6.595 1.00 91.62 85 ILE A C 1
ATOM 627 O O . ILE A 1 85 ? -15.636 8.752 6.014 1.00 91.62 85 ILE A O 1
ATOM 631 N N . THR A 1 86 ? -15.907 6.844 7.163 1.00 89.12 86 THR A N 1
ATOM 632 C CA . THR A 1 86 ? -17.368 6.921 7.308 1.00 89.12 86 THR A CA 1
ATOM 633 C C . THR A 1 86 ? -17.701 6.787 8.789 1.00 89.12 86 THR A C 1
ATOM 635 O O . THR A 1 86 ? -17.158 5.897 9.442 1.00 89.12 86 THR A O 1
ATOM 638 N N . TYR A 1 87 ? -18.532 7.700 9.298 1.00 83.00 87 TYR A N 1
ATOM 639 C CA . TYR A 1 87 ? -18.974 7.758 10.695 1.00 83.00 87 TYR A CA 1
ATOM 640 C C . TYR A 1 87 ? -20.352 7.128 10.864 1.00 83.00 87 TYR A C 1
ATOM 642 O O . TYR A 1 87 ? -21.183 7.306 9.943 1.00 83.00 87 TYR A O 1
#

Radius of gyration: 15.49 Å; chains: 1; bounding box: 39×22×44 Å

pLDDT: mean 90.59, std 8.6, range [59.28, 97.88]

Secondary structure (DSSP, 8-state):
-EES---SS-EEEEESS-TT-EEEEEEESSTTS-SB--TT-PPPPSSPPBTTTB-----EEE------TTSS-S--EE---------

InterPro domains:
  IPR007893 Spore coat protein U/FanG [PF05229] (8-83)